Protein AF-A0A7M4DSP3-F1 (afdb_monomer_lite)

Sequence (176 aa):
MDSVDDPFAAWRALEAQREALPLETQAIFILICVESILSMRPTRDPAGQEYLRVIWDLFDGDRSRLPMVADTLEERVDIDDRDELAALFHAVRALRGSHEDAAWGAHRLLDDAYERIPRAVDQTSFPPLADETAHEVVQDELRWQRSVLESLSAADLAARIVYLRERARTRRGVGH

pLDDT: mean 91.18, std 10.54, range [37.91, 98.62]

Radius of gyration: 16.32 Å; chains: 1; bounding box: 36×34×54 Å

Structure (mmCIF, N/CA/C/O backbone):
data_AF-A0A7M4DSP3-F1
#
_entry.id   AF-A0A7M4DSP3-F1
#
loop_
_atom_site.group_PDB
_atom_site.id
_atom_site.type_symbol
_atom_site.label_atom_id
_atom_site.label_alt_id
_atom_site.label_comp_id
_atom_site.label_asym_id
_atom_site.label_entity_id
_atom_site.label_seq_id
_atom_site.pdbx_PDB_ins_code
_atom_site.Cartn_x
_atom_site.Cartn_y
_atom_site.Cartn_z
_atom_site.occupancy
_atom_site.B_iso_or_equiv
_atom_site.auth_seq_id
_atom_site.auth_comp_id
_atom_site.auth_asym_id
_atom_site.auth_atom_id
_atom_site.pdbx_PDB_model_num
ATOM 1 N N . MET A 1 1 ? -10.373 -11.825 -34.519 1.00 37.94 1 MET A N 1
ATOM 2 C CA . MET A 1 1 ? -9.548 -10.631 -34.258 1.00 37.94 1 MET A CA 1
ATOM 3 C C . MET A 1 1 ? -9.465 -10.582 -32.756 1.00 37.94 1 MET A C 1
ATOM 5 O O . MET A 1 1 ? -10.368 -10.058 -32.117 1.00 37.94 1 MET A O 1
ATOM 9 N N . ASP A 1 2 ? -8.525 -11.363 -32.235 1.00 37.91 2 ASP A N 1
ATOM 10 C CA . ASP A 1 2 ? -8.442 -11.660 -30.815 1.00 37.91 2 ASP A CA 1
ATOM 11 C C . ASP A 1 2 ? -8.161 -10.363 -30.069 1.00 37.91 2 ASP A C 1
ATOM 13 O O . ASP A 1 2 ? -7.344 -9.548 -30.502 1.00 37.91 2 ASP A O 1
ATOM 17 N N . SER A 1 3 ? -8.942 -10.143 -29.015 1.00 44.59 3 SER A N 1
ATOM 18 C CA . SER A 1 3 ? -8.717 -9.094 -28.034 1.00 44.59 3 SER A CA 1
ATOM 19 C C . SER A 1 3 ? -7.241 -9.119 -27.669 1.00 44.59 3 SER A C 1
ATOM 21 O O . SER A 1 3 ? -6.779 -10.104 -27.105 1.00 44.59 3 SER A O 1
ATOM 23 N N . VAL A 1 4 ? -6.516 -8.057 -28.013 1.00 54.62 4 VAL A N 1
ATOM 24 C CA . VAL A 1 4 ? -5.210 -7.770 -27.422 1.00 54.62 4 VAL A CA 1
ATOM 25 C C . VAL A 1 4 ? -5.380 -7.944 -25.913 1.00 54.62 4 VAL A C 1
ATOM 27 O O . VAL A 1 4 ? -6.300 -7.348 -25.346 1.00 54.62 4 VAL A O 1
ATOM 30 N N . ASP A 1 5 ? -4.596 -8.836 -25.306 1.00 72.69 5 ASP A N 1
ATOM 31 C CA . ASP A 1 5 ? -4.615 -9.076 -23.864 1.00 72.69 5 ASP A CA 1
ATOM 32 C C . ASP A 1 5 ? -4.485 -7.724 -23.161 1.00 72.69 5 ASP A C 1
ATOM 34 O O . ASP A 1 5 ? -3.484 -7.029 -23.325 1.00 72.69 5 ASP A O 1
ATOM 38 N N . ASP A 1 6 ? -5.536 -7.299 -22.459 1.00 84.69 6 ASP A N 1
ATOM 39 C CA . ASP A 1 6 ? -5.547 -6.013 -21.772 1.00 84.69 6 ASP A CA 1
ATOM 40 C C . ASP A 1 6 ? -4.488 -6.057 -20.658 1.00 84.69 6 ASP A C 1
ATOM 42 O O . ASP A 1 6 ? -4.683 -6.779 -19.670 1.00 84.69 6 ASP A O 1
ATOM 46 N N . PRO A 1 7 ? -3.376 -5.307 -20.781 1.00 85.19 7 PRO A N 1
ATOM 47 C CA . PRO A 1 7 ? -2.264 -5.400 -19.840 1.00 85.19 7 PRO A CA 1
ATOM 48 C C . PRO A 1 7 ? -2.674 -4.965 -18.425 1.00 85.19 7 PRO A C 1
ATOM 50 O O . PRO A 1 7 ? -2.082 -5.396 -17.439 1.00 85.19 7 PRO A O 1
ATOM 53 N N . PHE A 1 8 ? -3.754 -4.190 -18.287 1.00 88.62 8 PHE A N 1
ATOM 54 C CA . PHE A 1 8 ? -4.284 -3.763 -16.996 1.00 88.62 8 PHE A CA 1
ATOM 55 C C . PHE A 1 8 ? -5.324 -4.716 -16.402 1.00 88.62 8 PHE A C 1
ATOM 57 O O . PHE A 1 8 ? -5.824 -4.459 -15.306 1.00 88.62 8 PHE A O 1
ATOM 64 N N . ALA A 1 9 ? -5.674 -5.827 -17.060 1.00 93.12 9 ALA A N 1
ATOM 65 C CA . ALA A 1 9 ? -6.678 -6.758 -16.540 1.00 93.12 9 ALA A CA 1
ATOM 66 C C . ALA A 1 9 ? -6.338 -7.268 -15.129 1.00 93.12 9 ALA A C 1
ATOM 68 O O . ALA A 1 9 ? -7.211 -7.302 -14.260 1.00 93.12 9 ALA A O 1
ATOM 69 N N . ALA A 1 10 ? -5.069 -7.606 -14.876 1.00 92.44 10 ALA A N 1
ATOM 70 C CA . ALA A 1 10 ? -4.621 -8.069 -13.565 1.00 92.44 10 ALA A CA 1
ATOM 71 C C . ALA A 1 10 ? -4.691 -6.967 -12.493 1.00 92.44 10 ALA A C 1
ATOM 73 O O . ALA A 1 10 ? -5.116 -7.239 -11.370 1.00 92.44 10 ALA A O 1
ATOM 74 N N . TRP A 1 11 ? -4.326 -5.733 -12.849 1.00 94.62 11 TRP A N 1
ATOM 75 C CA . TRP A 1 11 ? -4.377 -4.579 -11.951 1.00 94.62 11 TRP A CA 1
ATOM 76 C C . TRP A 1 11 ? -5.813 -4.197 -11.584 1.00 94.62 11 TRP A C 1
ATOM 78 O O . TRP A 1 11 ? -6.125 -4.075 -10.404 1.00 94.62 11 TRP A O 1
ATOM 88 N N . ARG A 1 12 ? -6.723 -4.140 -12.563 1.00 95.69 12 ARG A N 1
ATOM 89 C CA . ARG A 1 12 ? -8.152 -3.885 -12.306 1.00 95.69 12 ARG A CA 1
ATOM 90 C C . ARG A 1 12 ? -8.801 -4.970 -11.451 1.00 95.69 12 ARG A C 1
ATOM 92 O O . ARG A 1 12 ? -9.688 -4.679 -10.656 1.00 95.69 12 ARG A O 1
ATOM 99 N N . ALA A 1 13 ? -8.367 -6.225 -11.585 1.00 96.12 13 ALA A N 1
ATOM 100 C CA . ALA A 1 13 ? -8.846 -7.299 -10.718 1.00 96.12 13 ALA A CA 1
ATOM 101 C C . ALA A 1 13 ? -8.402 -7.102 -9.255 1.00 96.12 13 ALA A C 1
ATOM 103 O O . ALA A 1 13 ? -9.204 -7.323 -8.348 1.00 96.12 13 ALA A O 1
ATOM 104 N N . LEU A 1 14 ? -7.159 -6.658 -9.019 1.00 96.44 14 LEU A N 1
ATOM 105 C CA . LEU A 1 14 ? -6.689 -6.295 -7.674 1.00 96.44 14 LEU A CA 1
ATOM 106 C C . LEU A 1 14 ? -7.439 -5.087 -7.119 1.00 96.44 14 LEU A C 1
ATOM 108 O O . LEU A 1 14 ? -7.823 -5.094 -5.953 1.00 96.44 14 LEU A O 1
ATOM 112 N N . GLU A 1 15 ? -7.672 -4.074 -7.951 1.00 97.19 15 GLU A N 1
ATOM 113 C CA . GLU A 1 15 ? -8.434 -2.890 -7.573 1.00 97.19 15 GLU A CA 1
ATOM 114 C C . GLU A 1 15 ? -9.850 -3.268 -7.133 1.00 97.19 15 GLU A C 1
ATOM 116 O O . GLU A 1 15 ? -10.238 -2.947 -6.013 1.00 97.19 15 GLU A O 1
ATOM 121 N N . ALA A 1 16 ? -10.572 -4.053 -7.935 1.00 97.44 16 ALA A N 1
ATOM 122 C CA . ALA A 1 16 ? -11.902 -4.538 -7.576 1.00 97.44 16 ALA A CA 1
ATOM 123 C C . ALA A 1 16 ? -11.893 -5.373 -6.279 1.00 97.44 16 ALA A C 1
ATOM 125 O O . ALA A 1 16 ? -12.798 -5.257 -5.450 1.00 97.44 16 ALA A O 1
ATOM 126 N N . GLN A 1 17 ? -10.862 -6.202 -6.069 1.00 97.56 17 GLN A N 1
ATOM 127 C CA . GLN A 1 17 ? -10.705 -6.972 -4.832 1.00 97.56 17 GLN A CA 1
ATOM 128 C C . GLN A 1 17 ? -10.466 -6.062 -3.618 1.00 97.56 17 GLN A C 1
ATOM 130 O O . GLN A 1 17 ? -11.050 -6.297 -2.561 1.00 97.56 17 GLN A O 1
ATOM 135 N N . ARG A 1 18 ? -9.635 -5.022 -3.760 1.00 97.88 18 ARG A N 1
ATOM 136 C CA . ARG A 1 18 ? -9.400 -4.003 -2.728 1.00 97.88 18 ARG A CA 1
ATOM 137 C C . ARG A 1 18 ? -10.687 -3.244 -2.419 1.00 97.88 18 ARG A C 1
ATOM 139 O O . ARG A 1 18 ? -11.042 -3.124 -1.253 1.00 97.88 18 ARG A O 1
ATOM 146 N N . GLU A 1 19 ? -11.397 -2.759 -3.432 1.00 97.62 19 GLU A N 1
ATOM 147 C CA . GLU A 1 19 ? -12.626 -1.972 -3.270 1.00 97.62 19 GLU A CA 1
ATOM 148 C C . GLU A 1 19 ? -13.742 -2.728 -2.544 1.00 97.62 19 GLU A C 1
ATOM 150 O O . GLU A 1 19 ? -14.544 -2.114 -1.841 1.00 97.62 19 GLU A O 1
ATOM 155 N N . ALA A 1 20 ? -13.766 -4.058 -2.659 1.00 97.19 20 ALA A N 1
ATOM 156 C CA . ALA A 1 20 ? -14.705 -4.909 -1.936 1.00 97.19 20 ALA A CA 1
ATOM 157 C C . ALA A 1 20 ? -14.427 -5.003 -0.419 1.00 97.19 20 ALA A C 1
ATOM 159 O O . ALA A 1 20 ? -15.284 -5.478 0.330 1.00 97.19 20 ALA A O 1
ATOM 160 N N . LEU A 1 21 ? -13.248 -4.579 0.054 1.00 96.81 21 LEU A N 1
ATOM 161 C CA . LEU A 1 21 ? -12.884 -4.589 1.473 1.00 96.81 21 LEU A CA 1
ATOM 162 C C . LEU A 1 21 ? -13.379 -3.324 2.197 1.00 96.81 21 LEU A C 1
ATOM 164 O O . LEU A 1 21 ? -13.524 -2.270 1.574 1.00 96.81 21 LEU A O 1
ATOM 168 N N . PRO A 1 22 ? -13.572 -3.369 3.530 1.00 97.31 22 PRO A N 1
ATOM 169 C CA . PRO A 1 22 ? -13.799 -2.163 4.323 1.00 97.31 22 PRO A CA 1
ATOM 170 C C . PRO A 1 22 ? -12.679 -1.139 4.119 1.00 97.31 22 PRO A C 1
ATOM 172 O O . PRO A 1 22 ? -11.510 -1.509 4.030 1.00 97.31 22 PRO A O 1
ATOM 175 N N . LEU A 1 23 ? -13.018 0.152 4.099 1.00 97.56 23 LEU A N 1
ATOM 176 C CA . LEU A 1 23 ? -12.063 1.224 3.795 1.00 97.56 23 LEU A CA 1
ATOM 177 C C . LEU A 1 23 ? -10.814 1.205 4.694 1.00 97.56 23 LEU A C 1
ATOM 179 O O . LEU A 1 23 ? -9.699 1.372 4.208 1.00 97.56 23 LEU A O 1
ATOM 183 N N . GLU A 1 24 ? -10.979 0.937 5.992 1.00 96.75 24 GLU A N 1
ATOM 184 C CA . GLU A 1 24 ? -9.847 0.787 6.915 1.00 96.75 24 GL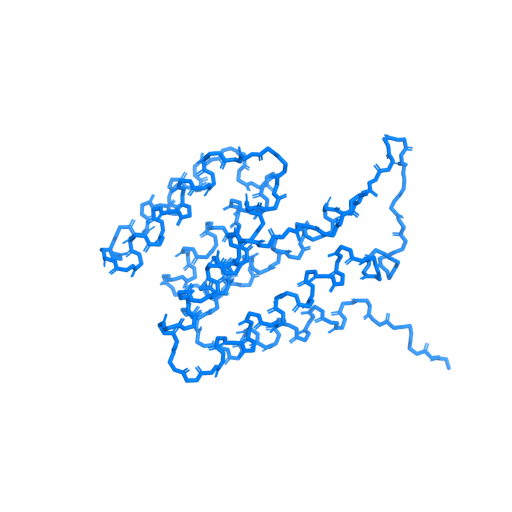U A CA 1
ATOM 185 C C . GLU A 1 24 ? -8.902 -0.342 6.467 1.00 96.75 24 GLU A C 1
ATOM 187 O O . GLU A 1 24 ? -7.685 -0.172 6.450 1.00 96.75 24 GLU A O 1
ATOM 192 N N . THR A 1 25 ? -9.455 -1.473 6.021 1.00 98.12 25 THR A N 1
ATOM 193 C CA . THR A 1 25 ? -8.690 -2.604 5.479 1.00 98.12 25 THR A CA 1
ATOM 194 C C . THR A 1 25 ? -7.987 -2.248 4.167 1.00 98.12 25 THR A C 1
ATOM 196 O O . THR A 1 25 ? -6.866 -2.701 3.944 1.00 98.12 25 THR A O 1
ATOM 199 N N . GLN A 1 26 ? -8.589 -1.405 3.322 1.00 98.50 26 GLN A N 1
ATOM 200 C CA . GLN A 1 26 ? -7.931 -0.890 2.115 1.00 98.50 26 GLN A CA 1
ATOM 201 C C . GLN A 1 26 ? -6.705 -0.039 2.467 1.00 98.50 26 GLN A C 1
ATOM 203 O O . GLN A 1 26 ? -5.648 -0.199 1.861 1.00 98.50 26 GLN A O 1
ATOM 208 N N . ALA A 1 27 ? -6.814 0.821 3.481 1.00 98.31 27 ALA A N 1
ATOM 209 C CA . ALA A 1 27 ? -5.689 1.625 3.948 1.00 98.31 27 ALA A CA 1
ATOM 210 C C . ALA A 1 27 ? -4.573 0.759 4.561 1.00 98.31 27 ALA A C 1
ATOM 212 O O . ALA A 1 27 ? -3.399 0.941 4.246 1.00 98.31 27 ALA A O 1
ATOM 213 N N . ILE A 1 28 ? -4.936 -0.238 5.374 1.00 98.25 28 ILE A N 1
ATOM 214 C CA . ILE A 1 28 ? -4.011 -1.242 5.925 1.00 98.25 28 ILE A CA 1
ATOM 215 C C . ILE A 1 28 ? -3.260 -1.983 4.812 1.00 98.25 28 ILE A C 1
ATOM 217 O O . ILE A 1 28 ? -2.050 -2.183 4.920 1.00 98.25 28 ILE A O 1
ATOM 221 N N . PHE A 1 29 ? -3.959 -2.384 3.746 1.00 98.62 29 PHE A N 1
ATOM 222 C CA . PHE A 1 29 ? -3.346 -3.009 2.573 1.00 98.62 29 PHE A CA 1
ATOM 223 C C . PHE A 1 29 ? -2.239 -2.122 1.988 1.00 98.62 29 PHE A C 1
ATOM 225 O O . PHE A 1 29 ? -1.130 -2.612 1.758 1.00 98.62 29 PHE A O 1
ATOM 232 N N . ILE A 1 30 ? -2.505 -0.822 1.823 1.00 98.56 30 ILE A N 1
ATOM 233 C CA . ILE A 1 30 ? -1.523 0.129 1.291 1.00 98.56 30 ILE A CA 1
ATOM 234 C C . ILE A 1 30 ? -0.309 0.225 2.221 1.00 98.56 30 ILE A C 1
ATOM 236 O O . ILE A 1 30 ? 0.822 0.087 1.759 1.00 98.56 30 ILE A O 1
ATOM 240 N N . LEU A 1 31 ? -0.523 0.365 3.534 1.00 98.38 31 LEU A N 1
ATOM 241 C CA . LEU A 1 31 ? 0.564 0.439 4.521 1.00 98.38 31 LEU A CA 1
ATOM 242 C C . LEU A 1 31 ? 1.460 -0.810 4.512 1.00 98.38 31 LEU A C 1
ATOM 244 O O . LEU A 1 31 ? 2.681 -0.691 4.588 1.00 98.38 31 LEU A O 1
ATOM 248 N N . ILE A 1 32 ? 0.876 -2.005 4.383 1.00 98.38 32 ILE A N 1
ATOM 249 C CA . ILE A 1 32 ? 1.628 -3.268 4.282 1.00 98.38 32 ILE A CA 1
ATOM 250 C C . ILE A 1 32 ? 2.463 -3.310 2.996 1.00 98.38 32 ILE A C 1
ATOM 252 O O . ILE A 1 32 ? 3.606 -3.774 3.010 1.00 98.38 32 ILE A O 1
ATOM 256 N N . CYS A 1 33 ? 1.918 -2.827 1.879 1.00 98.12 33 CYS A N 1
ATOM 257 C CA . CYS A 1 33 ? 2.652 -2.780 0.617 1.00 98.12 33 CYS A CA 1
ATOM 258 C C . CYS A 1 33 ? 3.795 -1.761 0.668 1.00 98.12 33 CYS A C 1
ATOM 260 O O . CYS A 1 33 ? 4.908 -2.088 0.261 1.00 98.12 33 CYS A O 1
ATOM 262 N N . VAL A 1 34 ? 3.585 -0.590 1.274 1.00 96.94 34 VAL A N 1
ATOM 263 C CA . VAL A 1 34 ? 4.669 0.371 1.517 1.00 96.94 34 VAL A CA 1
ATOM 264 C C . VAL A 1 34 ? 5.750 -0.218 2.431 1.00 96.94 34 VAL A C 1
ATOM 266 O O . VAL A 1 34 ? 6.938 -0.085 2.141 1.00 96.94 34 VAL A O 1
ATOM 269 N N . GLU A 1 35 ? 5.375 -0.929 3.499 1.00 96.25 35 GLU A N 1
ATOM 270 C CA . GLU A 1 35 ? 6.327 -1.624 4.380 1.00 96.25 35 GLU A CA 1
ATOM 271 C C . GLU A 1 35 ? 7.211 -2.607 3.611 1.00 96.25 35 GLU A C 1
ATOM 273 O O . GLU A 1 35 ? 8.415 -2.712 3.863 1.00 96.25 35 GLU A O 1
ATOM 278 N N . SER A 1 36 ? 6.631 -3.276 2.618 1.00 95.50 36 SER A N 1
ATOM 279 C CA . SER A 1 36 ? 7.354 -4.148 1.709 1.00 95.50 36 SER A CA 1
ATOM 280 C C . SER A 1 36 ? 8.297 -3.360 0.796 1.00 95.50 36 SER A C 1
ATOM 282 O O . SER A 1 36 ? 9.464 -3.732 0.679 1.00 95.50 36 SER A O 1
ATOM 284 N N . ILE A 1 37 ? 7.827 -2.285 0.157 1.00 93.75 37 ILE A N 1
ATOM 285 C CA . ILE A 1 37 ? 8.630 -1.450 -0.754 1.00 93.75 37 ILE A CA 1
ATOM 286 C C . ILE A 1 37 ? 9.854 -0.894 -0.020 1.00 93.75 37 ILE A C 1
ATOM 288 O O . ILE A 1 37 ? 10.993 -1.100 -0.446 1.00 93.75 37 ILE A O 1
ATOM 292 N N . LEU A 1 38 ? 9.639 -0.277 1.144 1.00 92.12 38 LEU A N 1
ATOM 293 C CA . LEU A 1 38 ? 10.699 0.315 1.958 1.00 92.12 38 LEU A CA 1
ATOM 294 C C . LEU A 1 38 ? 11.722 -0.719 2.459 1.00 92.12 38 LEU A C 1
ATOM 296 O O . LEU A 1 38 ? 12.869 -0.362 2.733 1.00 92.12 38 LEU A O 1
ATOM 300 N N . SER A 1 39 ? 11.325 -1.989 2.589 1.00 89.50 39 SER A N 1
ATOM 301 C CA . SER A 1 39 ? 12.204 -3.089 3.012 1.00 89.50 39 SER A CA 1
ATOM 302 C C . SER A 1 39 ? 13.030 -3.681 1.868 1.00 89.50 39 SER A C 1
ATOM 304 O O . SER A 1 39 ? 14.106 -4.234 2.109 1.00 89.50 39 SER A O 1
ATOM 306 N N . MET A 1 40 ? 12.554 -3.555 0.626 1.00 89.25 40 MET A N 1
ATOM 307 C CA . MET A 1 40 ? 13.246 -4.048 -0.567 1.00 89.25 40 MET A CA 1
ATOM 308 C C . MET A 1 40 ? 14.276 -3.061 -1.128 1.00 89.25 40 MET A C 1
ATOM 310 O O . MET A 1 40 ? 15.161 -3.488 -1.871 1.00 89.25 40 MET A O 1
ATOM 314 N N . ARG A 1 41 ? 14.194 -1.765 -0.795 1.00 82.62 41 ARG A N 1
ATOM 315 C CA . ARG A 1 41 ? 15.116 -0.762 -1.347 1.00 82.62 41 ARG A CA 1
ATOM 316 C C . ARG A 1 41 ? 16.569 -0.990 -0.894 1.00 82.62 41 ARG A C 1
ATOM 318 O O . ARG A 1 41 ? 16.813 -1.230 0.292 1.00 82.62 41 ARG A O 1
ATOM 325 N N . PRO A 1 42 ? 17.551 -0.872 -1.812 1.00 66.25 42 PRO A N 1
ATOM 326 C CA . PRO A 1 42 ? 18.967 -1.085 -1.503 1.00 66.25 42 PRO A CA 1
ATOM 327 C C . PRO A 1 42 ? 19.516 -0.022 -0.543 1.00 66.25 42 PRO A C 1
ATOM 329 O O . PRO A 1 42 ? 20.307 -0.337 0.347 1.00 66.25 42 PRO A O 1
ATOM 332 N N . THR A 1 43 ? 19.043 1.219 -0.674 1.00 72.31 43 THR A N 1
ATOM 333 C CA . THR A 1 43 ? 19.290 2.295 0.288 1.00 72.31 43 THR A CA 1
ATOM 334 C C . THR A 1 43 ? 18.044 2.460 1.141 1.00 72.31 43 THR A C 1
ATOM 336 O O . THR A 1 43 ? 16.970 2.764 0.624 1.00 72.31 43 THR A O 1
ATOM 339 N N . ARG A 1 44 ? 18.178 2.257 2.455 1.00 64.75 44 ARG A N 1
ATOM 340 C CA . ARG A 1 44 ? 17.076 2.503 3.389 1.00 64.75 44 ARG A CA 1
ATOM 341 C C . ARG A 1 44 ? 16.725 3.981 3.345 1.00 64.75 44 ARG A C 1
ATOM 343 O O . ARG A 1 44 ? 17.595 4.796 3.635 1.00 64.75 44 ARG A O 1
ATOM 350 N N . ASP A 1 45 ? 15.474 4.302 3.040 1.00 78.56 45 ASP A N 1
ATOM 351 C CA . ASP A 1 45 ? 14.934 5.631 3.300 1.00 78.56 45 ASP A CA 1
ATOM 352 C C . ASP A 1 45 ? 14.558 5.740 4.783 1.00 78.56 45 ASP A C 1
ATOM 354 O O . ASP A 1 45 ? 13.545 5.167 5.199 1.00 78.56 45 ASP A O 1
ATOM 358 N N . PRO A 1 46 ? 15.348 6.444 5.610 1.00 83.69 46 PRO A N 1
ATOM 359 C CA . PRO A 1 46 ? 15.081 6.520 7.037 1.00 83.69 46 PRO A CA 1
ATOM 360 C C . PRO A 1 46 ? 13.795 7.299 7.323 1.00 83.69 46 PRO A C 1
ATOM 362 O O . PRO A 1 46 ? 13.124 7.009 8.307 1.00 83.69 46 PRO A O 1
ATOM 365 N N . ALA A 1 47 ? 13.445 8.267 6.467 1.00 85.88 47 ALA A N 1
ATOM 366 C CA . ALA A 1 47 ? 12.281 9.115 6.673 1.00 85.88 47 ALA A CA 1
ATOM 367 C C . ALA A 1 47 ? 10.979 8.340 6.432 1.00 85.88 47 ALA A C 1
ATOM 369 O O . ALA A 1 47 ? 10.122 8.315 7.310 1.00 85.88 47 ALA A O 1
ATOM 370 N N . GLY A 1 48 ? 10.846 7.648 5.298 1.00 90.06 48 GLY A N 1
ATOM 371 C CA . GLY A 1 48 ? 9.690 6.798 5.005 1.00 90.06 48 GLY A CA 1
ATOM 372 C C . GLY A 1 48 ? 9.509 5.676 6.027 1.00 90.06 48 GLY A C 1
ATOM 373 O O . GLY A 1 48 ? 8.392 5.431 6.479 1.00 90.06 48 GLY A O 1
ATOM 374 N N . GLN A 1 49 ? 10.607 5.050 6.467 1.00 91.56 49 GLN A N 1
ATOM 375 C CA . GLN A 1 49 ? 10.580 4.045 7.539 1.00 91.56 49 GLN A CA 1
ATOM 376 C C . GLN A 1 49 ? 10.080 4.633 8.867 1.00 91.56 49 GLN A C 1
ATOM 378 O O . GLN A 1 49 ? 9.295 3.995 9.568 1.00 91.56 49 GLN A O 1
ATOM 383 N N . GLU A 1 50 ? 10.492 5.857 9.202 1.00 93.44 50 GLU A N 1
ATOM 384 C CA . GLU A 1 50 ? 10.037 6.545 10.409 1.00 93.44 50 GLU A CA 1
ATOM 385 C C . GLU A 1 50 ? 8.553 6.928 10.335 1.00 93.44 50 GLU A C 1
ATOM 387 O O . GLU A 1 50 ? 7.818 6.667 11.288 1.00 93.44 50 GLU A O 1
ATOM 392 N N . TYR A 1 51 ? 8.071 7.466 9.207 1.00 95.38 51 TYR A N 1
ATOM 393 C CA . TYR A 1 51 ? 6.640 7.745 9.035 1.00 95.38 51 TYR A CA 1
ATOM 394 C C . TYR A 1 51 ? 5.806 6.479 9.156 1.00 95.38 51 TYR A C 1
ATOM 396 O O . TYR A 1 51 ? 4.836 6.460 9.907 1.00 95.38 51 TYR A O 1
ATOM 404 N N . LEU A 1 52 ? 6.198 5.407 8.466 1.00 96.00 52 LEU A N 1
ATOM 405 C CA . LEU A 1 52 ? 5.498 4.131 8.536 1.00 96.00 52 LEU A CA 1
ATOM 406 C C . LEU A 1 52 ? 5.455 3.591 9.975 1.00 96.00 52 LEU A C 1
ATOM 408 O O . LEU A 1 52 ? 4.406 3.135 10.430 1.00 96.00 52 LEU A O 1
ATOM 412 N N . ARG A 1 53 ? 6.574 3.668 10.709 1.00 95.88 53 ARG A N 1
ATOM 413 C CA . ARG A 1 53 ? 6.639 3.276 12.123 1.00 95.88 53 ARG A CA 1
ATOM 414 C C . ARG A 1 53 ? 5.652 4.084 12.963 1.00 95.88 53 ARG A C 1
ATOM 416 O O . ARG A 1 53 ? 4.849 3.494 13.678 1.00 95.88 53 ARG A O 1
ATOM 423 N N . VAL A 1 54 ? 5.679 5.412 12.841 1.00 96.56 54 VAL A N 1
ATOM 424 C CA . VAL A 1 54 ? 4.768 6.311 13.565 1.00 96.56 54 VAL A CA 1
ATOM 425 C C . VAL A 1 54 ? 3.309 6.025 13.212 1.00 96.56 54 VAL A C 1
ATOM 427 O O . VAL A 1 54 ? 2.475 5.977 14.110 1.00 96.56 54 VAL A O 1
ATOM 430 N N . ILE A 1 55 ? 2.983 5.795 11.937 1.00 97.00 55 ILE A N 1
ATOM 431 C CA . ILE A 1 55 ? 1.616 5.473 11.504 1.00 97.00 55 ILE A CA 1
ATOM 432 C C . ILE A 1 55 ? 1.124 4.200 12.190 1.00 97.00 55 ILE A C 1
ATOM 434 O O . ILE A 1 55 ? 0.023 4.201 12.736 1.00 97.00 55 ILE A O 1
ATOM 438 N N . TRP A 1 56 ? 1.936 3.141 12.217 1.00 97.06 56 TRP A N 1
ATOM 439 C CA . TRP A 1 56 ? 1.571 1.905 12.907 1.00 97.06 56 TRP A CA 1
ATOM 440 C C . TRP A 1 56 ? 1.422 2.094 14.422 1.00 97.06 56 TRP A C 1
ATOM 442 O O . TRP A 1 56 ? 0.440 1.620 14.988 1.00 97.06 56 TRP A O 1
ATOM 452 N N . ASP A 1 57 ? 2.331 2.832 15.064 1.00 96.69 57 ASP A N 1
ATOM 453 C CA . ASP A 1 57 ? 2.247 3.120 16.503 1.00 96.69 57 ASP A CA 1
ATOM 454 C C . ASP A 1 57 ? 0.965 3.904 16.854 1.00 96.69 57 ASP A C 1
ATOM 456 O O . ASP A 1 57 ? 0.320 3.643 17.870 1.00 96.69 57 ASP A O 1
ATOM 460 N N . LEU A 1 58 ? 0.566 4.862 16.009 1.00 95.88 58 LEU A N 1
ATOM 461 C CA . LEU A 1 58 ? -0.679 5.619 16.178 1.00 95.88 58 LEU A CA 1
ATOM 462 C C . LEU A 1 58 ? -1.919 4.786 15.840 1.00 95.88 58 LEU A C 1
ATOM 464 O O . LEU A 1 58 ? -2.960 4.963 16.467 1.00 95.88 58 LEU A O 1
ATOM 468 N N . PHE A 1 59 ? -1.821 3.875 14.871 1.00 93.88 59 PHE A N 1
ATOM 469 C CA . PHE A 1 59 ? -2.905 2.967 14.504 1.00 93.88 59 PHE A CA 1
ATOM 470 C C . PHE A 1 59 ? -3.251 1.992 15.640 1.00 93.88 59 PHE A C 1
ATOM 472 O O . PHE A 1 59 ? -4.437 1.777 15.912 1.00 93.88 59 PHE A O 1
ATOM 479 N N . ASP A 1 60 ? -2.230 1.455 16.314 1.00 92.81 60 ASP A N 1
ATOM 480 C CA . ASP A 1 60 ? -2.370 0.554 17.467 1.00 92.81 60 ASP A CA 1
ATOM 481 C C . ASP A 1 60 ? -2.672 1.313 18.779 1.00 92.81 60 ASP A C 1
ATOM 483 O O . ASP A 1 60 ? -3.177 0.728 19.739 1.00 92.81 60 ASP A O 1
ATOM 487 N N . GLY A 1 61 ? -2.372 2.616 18.823 1.00 93.50 61 GLY A N 1
ATOM 488 C CA . GLY A 1 61 ? -2.540 3.485 19.986 1.00 93.50 61 GLY A CA 1
ATOM 489 C C . GLY A 1 61 ? -3.470 4.674 19.735 1.00 93.50 61 GLY A C 1
ATOM 490 O O . GLY A 1 61 ? -4.684 4.529 19.581 1.00 93.50 61 GLY A O 1
ATOM 491 N N . ASP A 1 62 ? -2.906 5.885 19.772 1.00 92.81 62 ASP A N 1
ATOM 492 C CA . ASP A 1 62 ? -3.667 7.136 19.685 1.00 92.81 62 ASP A CA 1
ATOM 493 C C . ASP A 1 62 ? -3.921 7.576 18.235 1.00 92.81 62 ASP A C 1
ATOM 495 O O . ASP A 1 62 ? -3.236 8.437 17.672 1.00 92.81 62 ASP A O 1
ATOM 499 N N . ARG A 1 63 ? -4.980 7.019 17.644 1.00 93.38 63 ARG A N 1
ATOM 500 C CA . ARG A 1 63 ? -5.408 7.322 16.269 1.00 93.38 63 ARG A CA 1
ATOM 501 C C . ARG A 1 63 ? -5.760 8.794 16.039 1.00 93.38 63 ARG A C 1
ATOM 503 O O . ARG A 1 63 ? -5.770 9.234 14.891 1.00 93.38 63 ARG A O 1
ATOM 510 N N . SER A 1 64 ? -6.022 9.574 17.095 1.00 92.56 64 SER A N 1
ATOM 511 C CA . SER A 1 64 ? -6.390 10.992 16.964 1.00 92.56 64 SER A CA 1
ATOM 512 C C . SER A 1 64 ? -5.266 11.854 16.379 1.00 92.56 64 SER A C 1
ATOM 514 O O . SER A 1 64 ? -5.532 12.935 15.857 1.00 92.56 64 SER A O 1
ATOM 516 N N . ARG A 1 65 ? -4.021 11.358 16.409 1.00 93.44 65 ARG A N 1
ATOM 517 C CA . ARG A 1 65 ? -2.831 12.053 15.897 1.00 93.44 65 ARG A CA 1
ATOM 518 C C . ARG A 1 65 ? -2.470 11.705 14.454 1.00 93.44 65 ARG A C 1
ATOM 520 O O . ARG A 1 65 ? -1.587 12.349 13.896 1.00 93.44 65 ARG A O 1
ATOM 527 N N . LEU A 1 66 ? -3.151 10.738 13.831 1.00 93.19 66 LEU A N 1
ATOM 528 C CA . LEU A 1 66 ? -2.953 10.402 12.415 1.00 93.19 66 LEU A CA 1
ATOM 529 C C . LEU A 1 66 ? -3.085 11.614 11.469 1.00 93.19 66 LEU A C 1
ATOM 531 O O . LEU A 1 66 ? -2.264 11.715 10.560 1.00 93.19 66 LEU A O 1
ATOM 535 N N . PRO A 1 67 ? -4.019 12.574 11.671 1.00 91.88 67 PRO A N 1
ATOM 536 C CA . PRO A 1 67 ? -4.097 13.770 10.832 1.00 91.88 67 PRO A CA 1
ATOM 537 C C . PRO A 1 67 ? -2.786 14.559 10.776 1.00 91.88 67 PRO A C 1
ATOM 539 O O . PRO A 1 67 ? -2.357 14.919 9.690 1.00 91.88 67 PRO A O 1
ATOM 542 N N . MET A 1 68 ? -2.092 14.715 11.908 1.00 93.69 68 MET A N 1
ATOM 543 C CA . MET A 1 68 ? -0.824 15.452 11.955 1.00 93.69 68 MET A CA 1
ATOM 544 C C . MET A 1 68 ? 0.261 14.800 11.090 1.00 93.69 68 MET A C 1
ATOM 546 O O . MET A 1 68 ? 1.129 15.489 10.559 1.00 93.69 68 MET A O 1
ATOM 550 N N . VAL A 1 69 ? 0.234 13.468 10.956 1.00 93.69 69 VAL A N 1
ATOM 551 C CA . VAL A 1 69 ? 1.173 12.743 10.091 1.00 93.69 69 VAL A CA 1
ATOM 552 C C . VAL A 1 69 ? 0.867 13.006 8.621 1.00 93.69 69 VAL A C 1
ATOM 554 O O . VAL A 1 69 ? 1.799 13.235 7.856 1.00 93.69 69 VAL A O 1
ATOM 557 N N . ALA A 1 70 ? -0.414 13.012 8.234 1.00 91.31 70 ALA A N 1
ATOM 558 C CA . ALA A 1 70 ? -0.814 13.372 6.875 1.00 91.31 70 ALA A CA 1
ATOM 559 C C . ALA A 1 70 ? -0.405 14.809 6.534 1.00 91.31 70 ALA A C 1
ATOM 561 O O . ALA A 1 70 ? 0.202 15.009 5.490 1.00 91.31 70 ALA A O 1
ATOM 562 N N . ASP A 1 71 ? -0.650 15.766 7.434 1.00 93.69 71 ASP A N 1
ATOM 563 C CA . ASP A 1 71 ? -0.275 17.171 7.233 1.00 93.69 71 ASP A CA 1
ATOM 564 C C . ASP A 1 71 ? 1.254 17.308 7.061 1.00 93.69 71 ASP A C 1
ATOM 566 O O . ASP A 1 71 ? 1.739 17.968 6.148 1.00 93.69 71 ASP A O 1
ATOM 570 N N . THR A 1 72 ? 2.036 16.592 7.880 1.00 94.06 72 THR A N 1
ATOM 571 C CA . THR A 1 72 ? 3.508 16.589 7.771 1.00 94.06 72 THR A CA 1
ATOM 572 C C . THR A 1 72 ? 3.995 15.964 6.458 1.00 94.06 72 THR A C 1
ATOM 574 O O . THR A 1 72 ? 5.020 16.380 5.923 1.00 94.06 72 THR A O 1
ATOM 577 N N . LEU A 1 73 ? 3.313 14.927 5.961 1.00 92.81 73 LEU A N 1
ATOM 578 C CA . LEU A 1 73 ? 3.633 14.310 4.673 1.00 92.81 73 LEU A CA 1
ATOM 579 C C . LEU A 1 73 ? 3.279 15.247 3.509 1.00 92.81 73 LEU A C 1
ATOM 581 O O . LEU A 1 73 ? 4.083 15.371 2.592 1.00 92.81 73 LEU A O 1
ATOM 585 N N . GLU A 1 74 ? 2.138 15.936 3.569 1.00 92.81 74 GLU A N 1
ATOM 586 C CA . GLU A 1 74 ? 1.668 16.884 2.544 1.00 92.81 74 GLU A CA 1
ATOM 587 C C . GLU A 1 74 ? 2.625 18.067 2.343 1.00 92.81 74 GLU A C 1
ATOM 589 O O . GLU A 1 74 ? 2.825 18.527 1.223 1.00 92.81 74 GLU A O 1
ATOM 594 N N . GLU A 1 75 ? 3.267 18.538 3.414 1.00 93.31 75 GLU A N 1
ATOM 595 C CA . GLU A 1 75 ? 4.235 19.642 3.361 1.00 93.31 75 GLU A CA 1
ATOM 596 C C . GLU A 1 75 ? 5.582 19.260 2.718 1.00 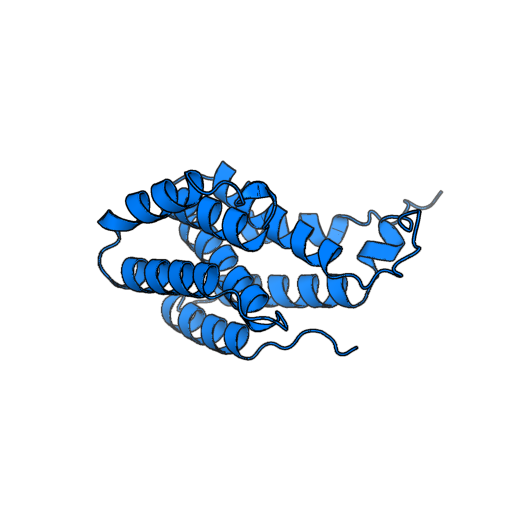93.31 75 GLU A C 1
ATOM 598 O O . GLU A 1 75 ? 6.446 20.121 2.506 1.00 93.31 75 GLU A O 1
ATOM 603 N N . ARG A 1 76 ? 5.806 17.977 2.409 1.00 91.69 76 ARG A N 1
ATOM 604 C CA . ARG A 1 76 ? 7.057 17.530 1.798 1.00 91.69 76 ARG A CA 1
ATOM 605 C C . ARG A 1 76 ? 7.118 17.902 0.324 1.00 91.69 76 ARG A C 1
ATOM 607 O O . ARG A 1 76 ? 6.279 17.507 -0.473 1.00 91.69 76 ARG A O 1
ATOM 614 N N . VAL A 1 77 ? 8.209 18.561 -0.056 1.00 89.00 77 VAL A N 1
ATOM 615 C CA . VAL A 1 77 ? 8.479 18.938 -1.453 1.00 89.00 77 VAL A CA 1
ATOM 616 C C . VAL A 1 77 ? 8.686 17.714 -2.355 1.00 89.00 77 VAL A C 1
ATOM 618 O O . VAL A 1 77 ? 8.414 17.793 -3.544 1.00 89.00 77 VAL A O 1
ATOM 621 N N . ASP A 1 78 ? 9.150 16.592 -1.798 1.00 88.06 78 ASP A N 1
ATOM 622 C CA . ASP A 1 78 ? 9.460 15.357 -2.527 1.00 88.06 78 ASP A CA 1
ATOM 623 C C . ASP A 1 78 ? 8.339 14.305 -2.468 1.00 88.06 78 ASP A C 1
ATOM 625 O O . ASP A 1 78 ? 8.591 13.151 -2.798 1.00 88.06 78 ASP A O 1
ATOM 629 N N . ILE A 1 79 ? 7.127 14.648 -2.009 1.00 87.31 79 ILE A N 1
ATOM 630 C CA . ILE A 1 79 ? 6.050 13.655 -1.851 1.00 87.31 79 ILE A CA 1
ATOM 631 C C . ILE A 1 79 ? 5.628 13.030 -3.185 1.00 87.31 79 ILE A C 1
ATOM 633 O O . ILE A 1 79 ? 5.445 11.818 -3.253 1.00 87.31 79 ILE A O 1
ATOM 637 N N . ASP A 1 80 ? 5.515 13.837 -4.242 1.00 84.44 80 ASP A N 1
ATOM 638 C CA . ASP A 1 80 ? 5.051 13.377 -5.556 1.00 84.44 80 ASP A CA 1
ATO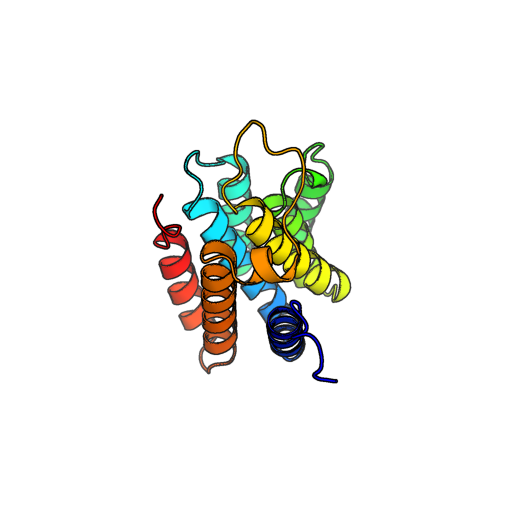M 639 C C . ASP A 1 80 ? 6.122 12.621 -6.346 1.00 84.44 80 ASP A C 1
ATOM 641 O O . ASP A 1 80 ? 5.773 11.785 -7.180 1.00 84.44 80 ASP A O 1
ATOM 645 N N . ASP A 1 81 ? 7.399 12.877 -6.044 1.00 86.00 81 ASP A N 1
ATOM 646 C CA . ASP A 1 81 ? 8.562 12.206 -6.641 1.00 86.00 81 ASP A CA 1
ATOM 647 C C . ASP A 1 81 ? 8.834 10.833 -6.000 1.00 86.00 81 ASP A C 1
ATOM 649 O O . ASP A 1 81 ? 9.796 10.147 -6.351 1.00 86.00 81 ASP A O 1
ATOM 653 N N . ARG A 1 82 ? 8.056 10.468 -4.974 1.00 88.12 82 ARG A N 1
ATOM 654 C CA . ARG A 1 82 ? 8.313 9.313 -4.116 1.00 88.12 82 ARG A CA 1
ATOM 655 C C . ARG A 1 82 ? 7.024 8.561 -3.842 1.00 88.12 82 ARG A C 1
ATOM 657 O O . ARG A 1 82 ? 6.352 8.799 -2.835 1.00 88.12 82 ARG A O 1
ATOM 664 N N . ASP A 1 83 ? 6.720 7.610 -4.717 1.00 91.50 83 ASP A N 1
ATOM 665 C CA . ASP A 1 83 ? 5.481 6.831 -4.687 1.00 91.50 83 ASP A CA 1
ATOM 666 C C . ASP A 1 83 ? 5.175 6.204 -3.323 1.00 91.50 83 ASP A C 1
ATOM 668 O O . ASP A 1 83 ? 4.028 6.200 -2.880 1.00 91.50 83 ASP A O 1
ATOM 672 N N . GLU A 1 84 ? 6.186 5.743 -2.589 1.00 92.19 84 GLU A N 1
ATOM 673 C CA . GLU A 1 84 ? 6.009 5.193 -1.250 1.00 92.19 84 GLU A CA 1
ATOM 674 C C . GLU A 1 84 ? 5.549 6.240 -0.223 1.00 92.19 84 GLU A C 1
ATOM 676 O O . GLU A 1 84 ? 4.755 5.915 0.658 1.00 92.19 84 GLU A O 1
ATOM 681 N N . LEU A 1 85 ? 6.010 7.493 -0.324 1.00 93.25 85 LEU A N 1
ATOM 682 C CA . LEU A 1 85 ? 5.593 8.576 0.572 1.00 93.25 85 LEU A CA 1
ATOM 683 C C . LEU A 1 85 ? 4.198 9.082 0.204 1.00 93.25 85 LEU A C 1
ATOM 685 O O . LEU A 1 85 ? 3.370 9.269 1.099 1.00 93.25 85 LEU A O 1
ATOM 689 N N . ALA A 1 86 ? 3.917 9.233 -1.092 1.00 94.94 86 ALA A N 1
ATOM 690 C CA . ALA A 1 86 ? 2.576 9.532 -1.582 1.00 94.94 86 ALA A CA 1
ATOM 691 C C . ALA A 1 86 ? 1.574 8.449 -1.142 1.00 94.94 86 ALA A C 1
ATOM 693 O O . ALA A 1 86 ? 0.496 8.760 -0.631 1.00 94.94 86 ALA A O 1
ATOM 694 N N . ALA A 1 87 ? 1.947 7.170 -1.240 1.00 96.50 87 ALA A N 1
ATOM 695 C CA . ALA A 1 87 ? 1.127 6.058 -0.770 1.00 96.50 87 ALA A CA 1
ATOM 696 C C . ALA A 1 87 ? 0.872 6.117 0.747 1.00 96.50 87 ALA A C 1
ATOM 698 O O . ALA A 1 87 ? -0.260 5.879 1.171 1.00 96.50 87 ALA A O 1
ATOM 699 N N . LEU A 1 88 ? 1.867 6.477 1.575 1.00 96.38 88 LEU A N 1
ATOM 700 C CA . LEU A 1 88 ? 1.653 6.693 3.017 1.00 96.38 88 LEU A CA 1
ATOM 701 C C . LEU A 1 88 ? 0.664 7.827 3.283 1.00 96.38 88 LEU A C 1
ATOM 703 O O . LEU A 1 88 ? -0.255 7.659 4.084 1.00 96.38 88 LEU A O 1
ATOM 707 N N . PHE A 1 89 ? 0.838 8.967 2.616 1.00 96.62 89 PHE A N 1
ATOM 708 C CA . PHE A 1 89 ? -0.043 10.124 2.762 1.00 96.62 89 PHE A CA 1
ATOM 709 C C . PHE A 1 89 ? -1.498 9.755 2.463 1.00 96.62 89 PHE A C 1
ATOM 711 O O . PHE A 1 89 ? -2.389 9.950 3.298 1.00 96.62 89 PHE A O 1
ATOM 718 N N . HIS A 1 90 ? -1.723 9.132 1.310 1.00 97.50 90 HIS A N 1
ATOM 719 C CA . HIS A 1 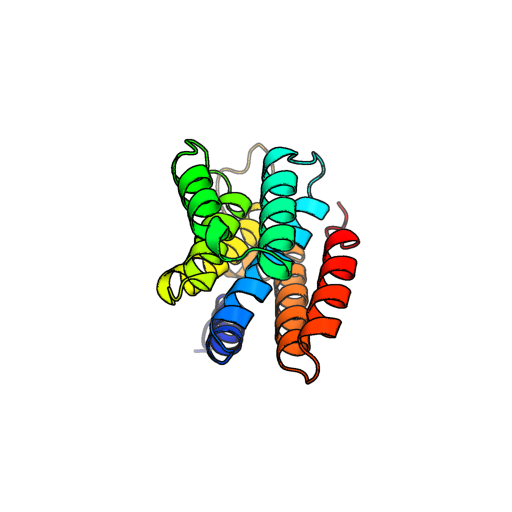90 ? -3.038 8.682 0.888 1.00 97.50 90 HIS A CA 1
ATOM 720 C C . HIS A 1 90 ? -3.603 7.585 1.806 1.00 97.50 90 HIS A C 1
ATOM 722 O O . HIS A 1 90 ? -4.775 7.636 2.177 1.00 97.50 90 HIS A O 1
ATOM 728 N N . ALA A 1 91 ? -2.786 6.643 2.289 1.00 97.69 91 ALA A N 1
ATOM 729 C CA . ALA A 1 91 ? -3.236 5.639 3.256 1.00 97.69 91 ALA A CA 1
ATOM 730 C C . ALA A 1 91 ? -3.726 6.273 4.570 1.00 97.69 91 ALA A C 1
ATOM 732 O O . ALA A 1 91 ? -4.772 5.888 5.096 1.00 97.69 91 ALA A O 1
ATOM 733 N N . VAL A 1 92 ? -3.023 7.283 5.092 1.00 97.00 92 VAL A N 1
ATOM 734 C CA . VAL A 1 92 ? -3.447 7.993 6.311 1.00 97.00 92 VAL A CA 1
ATOM 735 C C . VAL A 1 92 ? -4.753 8.759 6.082 1.00 97.00 92 VAL A C 1
ATOM 737 O O . VAL A 1 92 ? -5.620 8.781 6.958 1.00 97.00 92 VAL A O 1
ATOM 740 N N . ARG A 1 93 ? -4.950 9.353 4.902 1.00 96.88 93 ARG A N 1
ATOM 741 C CA . ARG A 1 93 ? -6.224 9.998 4.543 1.00 96.88 93 ARG A CA 1
ATOM 742 C C . ARG A 1 93 ? -7.359 8.990 4.348 1.00 96.88 93 ARG A C 1
ATOM 744 O O . ARG A 1 93 ? -8.488 9.253 4.767 1.00 96.88 93 ARG A O 1
ATOM 751 N N . ALA A 1 94 ? -7.066 7.806 3.820 1.00 97.12 94 ALA A N 1
ATOM 752 C CA . ALA A 1 94 ? -8.022 6.709 3.723 1.00 97.12 94 ALA A CA 1
ATOM 753 C C . ALA A 1 94 ? -8.472 6.207 5.106 1.00 97.12 94 ALA A C 1
ATOM 755 O O . ALA A 1 94 ? -9.671 6.037 5.329 1.00 97.12 94 ALA A O 1
ATOM 756 N N . LEU A 1 95 ? -7.555 6.092 6.080 1.00 95.88 95 LEU A N 1
ATOM 757 C CA . LEU A 1 95 ? -7.895 5.796 7.486 1.00 95.88 95 LEU A CA 1
ATOM 758 C C . LEU A 1 95 ? -8.855 6.828 8.107 1.00 95.88 95 LEU A C 1
ATOM 760 O O . LEU A 1 95 ?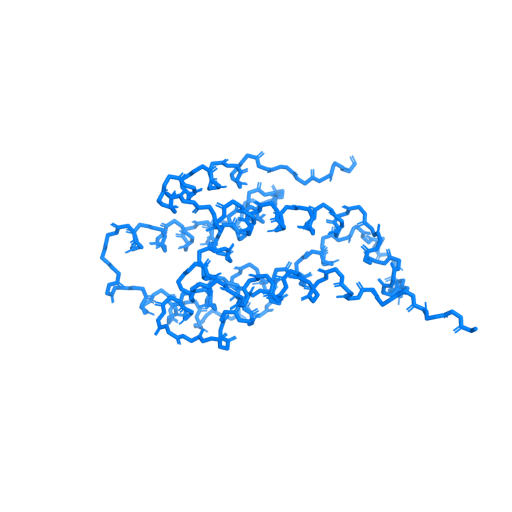 -9.524 6.532 9.095 1.00 95.88 95 LEU A O 1
ATOM 764 N N . ARG A 1 96 ? -8.947 8.032 7.528 1.00 91.62 96 ARG A N 1
ATOM 765 C CA . ARG A 1 96 ? -9.857 9.109 7.948 1.00 91.62 96 ARG A CA 1
ATOM 766 C C . ARG A 1 96 ? -11.186 9.127 7.183 1.00 91.62 96 ARG A C 1
ATOM 768 O O . ARG A 1 96 ? -11.985 10.032 7.410 1.00 91.62 96 ARG A O 1
ATOM 775 N N . GLY A 1 97 ? -11.439 8.155 6.306 1.00 93.94 97 GLY A N 1
ATOM 776 C CA . GLY A 1 97 ? -12.714 8.019 5.598 1.00 93.94 97 GLY A CA 1
ATOM 777 C C . GLY A 1 97 ? -12.693 8.387 4.112 1.00 93.94 97 GLY A C 1
ATOM 778 O O . GLY A 1 97 ? -13.753 8.404 3.490 1.00 93.94 97 GLY A O 1
ATOM 779 N N . SER A 1 98 ? -11.527 8.673 3.522 1.00 96.69 98 SER A N 1
ATOM 780 C CA . SER A 1 98 ? -11.435 9.034 2.101 1.00 96.69 98 SER A CA 1
ATOM 781 C C . SER A 1 98 ? -11.255 7.812 1.190 1.00 96.69 98 SER A C 1
ATOM 783 O O . SER A 1 98 ? -10.188 7.202 1.140 1.00 96.69 98 SER A O 1
ATOM 785 N N . HIS A 1 99 ? -12.302 7.468 0.434 1.00 96.31 99 HIS A N 1
ATOM 786 C CA . HIS A 1 99 ? -12.245 6.415 -0.590 1.00 96.31 99 HIS A CA 1
ATOM 787 C C . HIS A 1 99 ? -11.350 6.791 -1.776 1.00 96.31 99 HIS A C 1
ATOM 789 O O . HIS A 1 99 ? -10.653 5.932 -2.312 1.00 96.31 99 HIS A O 1
ATOM 795 N N . GLU A 1 100 ? -11.354 8.067 -2.164 1.00 97.62 100 GLU A N 1
ATOM 796 C CA . GLU A 1 100 ? -10.500 8.583 -3.235 1.00 97.62 100 GLU A CA 1
ATOM 797 C C . GLU A 1 100 ? -9.021 8.413 -2.876 1.00 97.62 100 GLU A C 1
ATOM 799 O O . GLU A 1 100 ? -8.243 7.909 -3.682 1.00 97.62 100 GLU A O 1
ATOM 804 N N . ASP A 1 101 ? -8.642 8.731 -1.637 1.00 97.94 101 ASP A N 1
ATOM 805 C CA . ASP A 1 101 ? -7.270 8.523 -1.179 1.00 97.94 101 ASP A CA 1
ATOM 806 C C . ASP A 1 101 ? -6.904 7.029 -1.125 1.00 97.94 101 ASP A C 1
ATOM 808 O O . ASP A 1 101 ? -5.784 6.658 -1.454 1.00 97.94 101 ASP A O 1
ATOM 812 N N . ALA A 1 102 ? -7.839 6.130 -0.802 1.00 97.94 102 ALA A N 1
ATOM 813 C CA . ALA A 1 102 ? -7.560 4.694 -0.887 1.00 97.94 102 ALA A CA 1
ATOM 814 C C . ALA A 1 102 ? -7.259 4.237 -2.329 1.00 97.94 102 ALA A C 1
ATOM 816 O O . ALA A 1 102 ? -6.425 3.353 -2.526 1.00 97.94 102 ALA A O 1
ATOM 817 N N . ALA A 1 103 ? -7.913 4.831 -3.333 1.00 97.69 103 ALA A N 1
ATOM 818 C CA . ALA A 1 103 ? -7.626 4.557 -4.740 1.00 97.69 103 ALA A CA 1
ATOM 819 C C . ALA A 1 103 ? -6.266 5.137 -5.158 1.00 97.69 103 ALA A C 1
ATOM 821 O O . ALA A 1 103 ? -5.425 4.405 -5.676 1.00 97.69 103 ALA A O 1
ATOM 822 N N . TRP A 1 104 ? -6.000 6.409 -4.846 1.00 97.50 104 TRP A N 1
ATOM 823 C CA . TRP A 1 104 ? -4.717 7.048 -5.157 1.00 97.50 104 TRP A CA 1
ATOM 824 C C . TRP A 1 104 ? -3.527 6.352 -4.503 1.00 97.50 104 TRP A C 1
ATOM 826 O O . TRP A 1 104 ? -2.520 6.106 -5.163 1.00 97.50 104 TRP A O 1
ATOM 836 N N . GLY A 1 105 ? -3.649 5.962 -3.233 1.00 97.38 105 GLY A N 1
ATOM 837 C CA . GLY A 1 105 ? -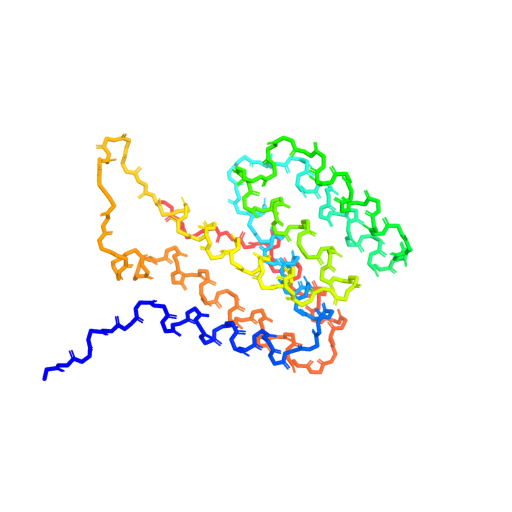2.595 5.219 -2.552 1.00 97.38 105 GLY A CA 1
ATOM 838 C C . GLY A 1 105 ? -2.319 3.862 -3.202 1.00 97.38 105 GLY A C 1
ATOM 839 O O . GLY A 1 105 ? -1.165 3.457 -3.270 1.00 97.38 105 GLY A O 1
ATOM 840 N N . ALA A 1 106 ? -3.340 3.182 -3.735 1.00 97.56 106 ALA A N 1
ATOM 841 C CA . ALA A 1 106 ? -3.157 1.938 -4.484 1.00 97.56 106 ALA A CA 1
ATOM 842 C C . ALA A 1 106 ? -2.516 2.164 -5.865 1.00 97.56 106 ALA A C 1
ATOM 844 O O . ALA A 1 106 ? -1.679 1.361 -6.273 1.00 97.56 106 ALA A O 1
ATOM 845 N N . HIS A 1 107 ? -2.849 3.257 -6.559 1.00 96.81 107 HIS A N 1
ATOM 846 C CA . HIS A 1 107 ? -2.203 3.621 -7.826 1.00 96.81 107 HIS A CA 1
ATOM 847 C C . HIS A 1 107 ? -0.706 3.877 -7.656 1.00 96.81 107 HIS A C 1
ATOM 849 O O . HIS A 1 107 ? 0.084 3.347 -8.426 1.00 96.81 107 HIS A O 1
ATOM 855 N N . ARG A 1 108 ? -0.297 4.553 -6.578 1.00 96.69 108 ARG A N 1
ATOM 856 C CA . ARG A 1 108 ? 1.129 4.761 -6.280 1.00 96.69 108 ARG A CA 1
ATOM 857 C C . ARG A 1 108 ? 1.907 3.453 -6.092 1.00 96.69 108 ARG A C 1
ATOM 859 O O . ARG A 1 108 ? 3.075 3.372 -6.445 1.00 96.69 108 ARG A O 1
ATOM 866 N N . LEU A 1 109 ? 1.269 2.391 -5.589 1.00 96.44 109 LEU A N 1
ATOM 867 C CA . LEU A 1 109 ? 1.906 1.068 -5.497 1.00 96.44 109 LEU A CA 1
ATOM 868 C C . LEU A 1 109 ? 2.080 0.394 -6.865 1.00 96.44 109 LEU A C 1
ATOM 870 O O . LEU A 1 109 ? 3.010 -0.392 -7.046 1.00 96.44 109 LEU A O 1
ATOM 874 N N . LEU A 1 110 ? 1.151 0.643 -7.793 1.00 95.75 110 LEU A N 1
ATOM 875 C CA . LEU A 1 110 ? 1.261 0.194 -9.178 1.00 95.75 110 LEU A CA 1
ATOM 876 C C . LEU A 1 110 ? 2.415 0.929 -9.859 1.00 95.75 110 LEU A C 1
ATOM 878 O O . LEU A 1 110 ? 3.254 0.269 -10.468 1.00 95.75 110 LEU A O 1
ATOM 882 N N . ASP A 1 111 ? 2.479 2.253 -9.715 1.00 94.81 111 ASP A N 1
ATOM 883 C CA . ASP A 1 111 ? 3.523 3.087 -10.316 1.00 94.81 111 ASP A CA 1
ATOM 884 C C . ASP A 1 111 ? 4.922 2.651 -9.833 1.00 94.81 111 ASP A C 1
ATOM 886 O O . ASP A 1 111 ? 5.753 2.279 -10.669 1.00 94.81 111 ASP A O 1
ATOM 890 N N . ASP A 1 112 ? 5.130 2.480 -8.515 1.00 94.44 112 ASP A N 1
ATOM 891 C CA . ASP A 1 112 ? 6.397 1.966 -7.950 1.00 94.44 112 ASP A CA 1
ATOM 892 C C . ASP A 1 112 ? 6.796 0.604 -8.556 1.00 94.44 112 ASP A C 1
ATOM 894 O O . ASP A 1 112 ? 7.978 0.321 -8.770 1.00 94.44 112 ASP A O 1
ATOM 898 N N . ALA A 1 113 ? 5.829 -0.263 -8.879 1.00 94.62 113 ALA A N 1
ATOM 899 C CA . ALA A 1 113 ? 6.112 -1.561 -9.491 1.00 94.62 113 ALA A CA 1
ATOM 900 C C . ALA A 1 113 ? 6.748 -1.429 -10.883 1.00 94.62 113 ALA A C 1
ATOM 902 O O . ALA A 1 113 ? 7.679 -2.175 -11.202 1.00 94.62 113 ALA A O 1
ATOM 903 N N . TYR A 1 114 ? 6.259 -0.490 -11.698 1.00 93.62 114 TYR A N 1
ATOM 904 C CA . TYR A 1 114 ? 6.815 -0.207 -13.022 1.00 93.62 114 TYR A CA 1
ATOM 905 C C . TYR A 1 114 ? 8.128 0.571 -12.934 1.00 93.62 114 TYR A C 1
ATOM 907 O O . TYR A 1 114 ? 9.043 0.313 -13.717 1.00 93.62 114 TYR A O 1
ATOM 915 N N . GLU A 1 115 ? 8.270 1.479 -11.967 1.00 91.50 115 GLU A N 1
ATOM 916 C CA . GLU A 1 115 ? 9.524 2.207 -11.744 1.00 91.50 115 GLU A CA 1
ATOM 917 C C . GLU A 1 115 ? 10.687 1.283 -11.365 1.00 91.50 115 GLU A C 1
ATOM 919 O O . GLU A 1 115 ? 11.837 1.544 -11.725 1.00 91.50 115 GLU A O 1
ATOM 924 N N . ARG A 1 116 ? 10.397 0.163 -10.693 1.00 90.94 116 ARG A N 1
ATOM 925 C CA . ARG A 1 116 ? 11.397 -0.846 -10.313 1.00 90.94 116 ARG A CA 1
ATOM 926 C C . ARG A 1 116 ? 11.876 -1.737 -11.460 1.00 90.94 116 ARG A C 1
ATOM 928 O O . ARG A 1 116 ? 12.790 -2.535 -11.238 1.00 90.94 116 ARG A O 1
ATOM 935 N N . ILE A 1 117 ? 11.292 -1.651 -12.656 1.00 92.56 117 ILE A N 1
ATOM 936 C CA . ILE A 1 117 ? 11.796 -2.392 -13.819 1.00 92.56 117 ILE A CA 1
ATOM 937 C C . ILE A 1 117 ? 13.215 -1.885 -14.134 1.00 92.56 117 ILE A C 1
ATOM 939 O O . ILE A 1 117 ? 13.391 -0.685 -14.346 1.00 92.56 117 ILE A O 1
ATOM 943 N N . PRO A 1 118 ? 14.245 -2.753 -14.174 1.00 89.06 118 PRO A N 1
ATOM 944 C CA . PRO A 1 118 ? 15.597 -2.330 -14.513 1.00 89.06 118 PRO A CA 1
ATOM 945 C C . PRO A 1 118 ? 15.650 -1.731 -15.920 1.00 89.06 118 PRO A C 1
ATOM 947 O O . PRO A 1 118 ? 15.222 -2.356 -16.890 1.00 89.06 118 PRO A O 1
ATOM 950 N N . ARG A 1 119 ? 16.213 -0.528 -16.035 1.00 86.50 119 ARG A N 1
ATOM 951 C CA . ARG A 1 119 ? 16.377 0.182 -17.309 1.00 86.50 119 ARG A CA 1
ATOM 952 C C . ARG A 1 119 ? 17.851 0.411 -17.597 1.00 86.50 119 ARG A C 1
ATOM 954 O O . ARG A 1 119 ? 18.638 0.688 -16.689 1.00 86.50 119 ARG A O 1
ATOM 961 N N . ALA A 1 120 ? 18.230 0.290 -18.865 1.00 84.94 120 ALA A N 1
ATOM 962 C CA . ALA A 1 120 ? 19.571 0.668 -19.292 1.00 84.94 120 ALA A CA 1
ATOM 963 C C . ALA A 1 120 ? 19.726 2.195 -19.201 1.00 84.94 120 ALA A C 1
ATOM 965 O O . ALA A 1 120 ? 18.783 2.938 -19.468 1.00 84.94 120 ALA A O 1
ATOM 966 N N . VAL A 1 121 ? 20.919 2.671 -18.834 1.00 80.94 121 VAL A N 1
ATOM 967 C CA . VAL A 1 121 ? 21.199 4.111 -18.637 1.00 80.94 121 VAL A CA 1
ATOM 968 C C . VAL A 1 121 ? 20.974 4.926 -19.920 1.00 80.94 121 VAL A C 1
ATOM 970 O O . VAL A 1 121 ? 20.680 6.115 -19.859 1.00 80.94 121 VAL A O 1
ATOM 973 N N . ASP A 1 122 ? 21.092 4.289 -21.083 1.00 85.31 122 ASP A N 1
ATOM 974 C CA . ASP A 1 122 ? 20.916 4.866 -22.415 1.00 85.31 122 ASP A CA 1
ATOM 975 C C . ASP A 1 122 ? 19.554 4.540 -23.054 1.00 85.31 122 ASP A C 1
ATOM 977 O O . ASP A 1 122 ? 19.335 4.825 -24.235 1.00 85.31 122 ASP A O 1
ATOM 981 N N . GLN A 1 123 ? 18.616 3.962 -22.296 1.00 84.31 123 GLN A N 1
ATOM 982 C CA . GLN A 1 123 ? 17.291 3.637 -22.807 1.00 84.31 123 GLN A CA 1
ATOM 983 C C . GLN A 1 123 ? 16.496 4.916 -23.103 1.00 84.31 123 GLN A C 1
ATOM 985 O O . GLN A 1 123 ? 16.092 5.653 -22.210 1.00 84.31 123 GLN A O 1
ATOM 990 N N . THR A 1 124 ? 16.243 5.165 -24.389 1.00 82.94 124 THR A N 1
ATOM 991 C CA . THR A 1 124 ? 15.531 6.362 -24.877 1.00 82.94 124 THR A CA 1
ATOM 992 C C . THR A 1 124 ? 14.043 6.132 -25.141 1.00 82.94 124 THR A C 1
ATOM 994 O O . THR A 1 124 ? 13.327 7.070 -25.486 1.00 82.94 124 THR A O 1
ATOM 997 N N . SER A 1 125 ? 13.564 4.893 -25.001 1.00 84.81 125 SER A N 1
ATOM 998 C CA . SER A 1 125 ? 12.158 4.537 -25.202 1.00 84.81 125 SER A CA 1
ATOM 999 C C . SER A 1 125 ? 11.712 3.447 -24.235 1.00 84.81 125 SER A C 1
ATOM 1001 O O . SER A 1 125 ? 12.477 2.534 -23.909 1.00 84.81 125 SER A O 1
ATOM 1003 N N . PHE A 1 126 ? 10.462 3.550 -23.791 1.00 85.12 126 PHE A N 1
ATOM 1004 C CA . PHE A 1 126 ? 9.816 2.510 -23.002 1.00 85.12 126 PHE A CA 1
ATOM 1005 C C . PHE A 1 126 ? 9.314 1.391 -23.924 1.00 85.12 126 PHE A C 1
ATOM 1007 O O . PHE A 1 126 ? 8.834 1.689 -25.027 1.00 85.12 126 PHE A O 1
ATOM 1014 N N . PRO A 1 127 ? 9.424 0.117 -23.509 1.00 87.25 127 PRO A N 1
ATOM 1015 C CA . PRO A 1 127 ? 8.773 -0.981 -24.207 1.00 87.25 127 PRO A CA 1
ATOM 1016 C C . PRO A 1 127 ? 7.248 -0.788 -24.241 1.00 87.25 127 PRO A C 1
ATOM 1018 O O . PRO A 1 127 ? 6.698 0.011 -23.480 1.00 87.25 127 PRO A O 1
ATOM 1021 N N . PRO A 1 128 ? 6.533 -1.530 -25.100 1.00 91.50 128 PRO A N 1
ATOM 1022 C CA . PRO A 1 128 ? 5.089 -1.656 -24.992 1.00 91.50 128 PRO A CA 1
ATOM 1023 C C . PRO A 1 128 ? 4.669 -2.005 -23.563 1.00 91.50 128 PRO A C 1
ATOM 1025 O O . PRO A 1 128 ? 5.270 -2.866 -22.923 1.00 91.50 128 PRO A O 1
ATOM 1028 N N . LEU A 1 129 ? 3.583 -1.394 -23.091 1.00 90.38 129 LEU A N 1
ATOM 1029 C CA . LEU A 1 129 ? 3.091 -1.619 -21.734 1.00 90.38 129 LEU A CA 1
ATOM 1030 C C . LEU A 1 129 ? 2.846 -3.106 -21.434 1.00 90.38 129 LEU A C 1
ATOM 1032 O O . LEU A 1 129 ? 3.136 -3.555 -20.337 1.00 90.38 129 LEU A O 1
ATOM 1036 N N . ALA A 1 130 ? 2.357 -3.881 -22.406 1.00 91.44 130 ALA A N 1
ATOM 1037 C CA . ALA A 1 130 ? 2.159 -5.320 -22.233 1.00 91.44 130 ALA A CA 1
ATOM 1038 C C . ALA A 1 130 ? 3.458 -6.065 -21.881 1.00 91.44 130 ALA A C 1
ATOM 1040 O O . ALA A 1 130 ? 3.428 -6.980 -21.057 1.00 91.44 130 ALA A O 1
ATOM 1041 N N . ASP A 1 131 ? 4.592 -5.635 -22.439 1.00 92.00 131 ASP A N 1
ATOM 1042 C CA . ASP A 1 131 ? 5.901 -6.210 -22.137 1.00 92.00 131 ASP A CA 1
ATOM 1043 C C . ASP A 1 131 ? 6.366 -5.792 -20.734 1.00 92.00 131 ASP A C 1
ATOM 1045 O O . ASP A 1 131 ? 6.854 -6.627 -19.971 1.00 92.00 131 ASP A O 1
ATOM 1049 N N . GLU A 1 132 ? 6.157 -4.527 -20.347 1.00 93.31 132 GLU A N 1
ATOM 1050 C CA . GLU A 1 132 ? 6.454 -4.058 -18.986 1.00 93.31 132 GLU A CA 1
ATOM 1051 C C . GLU A 1 132 ? 5.572 -4.755 -17.938 1.00 93.31 132 GLU A C 1
ATOM 1053 O O . GLU A 1 132 ? 6.067 -5.176 -16.894 1.00 93.31 132 GLU A O 1
ATOM 1058 N N . THR A 1 133 ? 4.282 -4.963 -18.215 1.00 94.38 133 THR A N 1
ATOM 1059 C CA . THR A 1 133 ? 3.394 -5.705 -17.314 1.00 94.38 133 THR A CA 1
ATOM 1060 C C . THR A 1 133 ? 3.810 -7.169 -17.202 1.00 94.38 133 THR A C 1
ATOM 1062 O O . THR A 1 133 ? 3.719 -7.749 -16.121 1.00 94.38 133 THR A O 1
ATOM 1065 N N . ALA A 1 134 ? 4.283 -7.785 -18.288 1.00 93.31 134 ALA A N 1
ATOM 1066 C CA . ALA A 1 134 ? 4.789 -9.156 -18.276 1.00 93.31 134 ALA A CA 1
ATOM 1067 C C . ALA A 1 134 ? 6.145 -9.301 -17.555 1.00 93.31 134 ALA A C 1
ATOM 1069 O O . ALA A 1 134 ? 6.553 -10.425 -17.253 1.00 93.31 134 ALA A O 1
ATOM 1070 N N . HIS A 1 135 ? 6.829 -8.193 -17.250 1.00 94.69 135 HIS A N 1
ATOM 1071 C CA . HIS A 1 135 ? 8.117 -8.199 -16.566 1.00 94.69 135 HIS A CA 1
ATOM 1072 C C . HIS A 1 135 ? 8.021 -8.844 -15.173 1.00 94.69 135 HIS A C 1
ATOM 1074 O O . HIS A 1 135 ? 7.068 -8.627 -14.420 1.00 94.69 135 HIS A O 1
ATOM 1080 N N . GLU A 1 136 ? 9.044 -9.611 -14.783 1.00 95.25 136 GLU A N 1
ATOM 1081 C CA . GLU A 1 136 ? 9.027 -10.404 -13.544 1.00 95.25 136 GLU A CA 1
ATOM 1082 C C . GLU A 1 136 ? 8.844 -9.561 -12.274 1.00 95.25 136 GLU A C 1
ATOM 1084 O O . GLU A 1 136 ? 8.201 -10.010 -11.328 1.00 95.25 136 GLU A O 1
ATOM 1089 N N . VAL A 1 137 ? 9.354 -8.324 -12.276 1.00 94.69 137 VAL A N 1
ATOM 1090 C CA . VAL A 1 137 ? 9.197 -7.351 -11.180 1.00 94.69 137 VAL A CA 1
ATOM 1091 C C . VAL A 1 137 ? 7.727 -6.985 -10.967 1.00 94.69 137 VAL A C 1
ATOM 1093 O O . VAL A 1 137 ? 7.243 -7.031 -9.835 1.00 94.69 137 VAL A O 1
ATOM 1096 N N . VAL A 1 138 ? 7.005 -6.682 -12.050 1.00 95.75 138 VAL A N 1
ATOM 1097 C CA . VAL A 1 138 ? 5.574 -6.352 -12.006 1.00 95.75 138 VAL A CA 1
ATOM 1098 C C . VAL A 1 138 ? 4.755 -7.589 -11.646 1.00 95.75 138 VAL A C 1
ATOM 1100 O O . VAL A 1 138 ? 3.872 -7.527 -10.793 1.00 95.75 138 VAL A O 1
ATOM 1103 N N . GLN A 1 139 ? 5.085 -8.745 -12.222 1.00 96.06 139 GLN A N 1
ATOM 1104 C CA . GLN A 1 139 ? 4.410 -10.005 -11.902 1.00 96.06 139 GLN A CA 1
ATOM 1105 C C . GLN A 1 139 ? 4.631 -10.445 -10.447 1.00 96.06 139 GLN A C 1
ATOM 1107 O O . GLN A 1 139 ? 3.729 -11.018 -9.831 1.00 96.06 139 GLN A O 1
ATOM 1112 N N . ASP A 1 140 ? 5.807 -10.190 -9.870 1.00 95.81 140 ASP A N 1
ATOM 1113 C CA . ASP A 1 140 ? 6.052 -10.426 -8.447 1.00 95.81 140 ASP A CA 1
ATOM 1114 C C . ASP A 1 140 ? 5.233 -9.494 -7.559 1.00 95.81 140 ASP A C 1
ATOM 1116 O O . ASP A 1 140 ? 4.643 -9.956 -6.581 1.00 95.81 140 ASP A O 1
ATOM 1120 N N . GLU A 1 141 ? 5.119 -8.218 -7.929 1.00 97.06 141 GLU A N 1
ATOM 1121 C CA . GLU A 1 141 ? 4.277 -7.267 -7.208 1.00 97.06 141 GLU A CA 1
ATOM 1122 C C . GLU A 1 141 ? 2.793 -7.641 -7.267 1.00 97.06 141 GLU A C 1
ATOM 1124 O O . GLU A 1 141 ? 2.139 -7.703 -6.227 1.00 97.06 141 GLU A O 1
ATOM 1129 N N . LEU A 1 142 ? 2.281 -8.005 -8.445 1.00 96.88 142 LEU A N 1
ATOM 1130 C CA . LEU A 1 142 ? 0.914 -8.503 -8.611 1.00 96.88 142 LEU A CA 1
ATOM 1131 C C . LEU A 1 142 ? 0.642 -9.719 -7.713 1.00 96.88 142 LEU A C 1
ATOM 1133 O O . LEU A 1 142 ? -0.394 -9.786 -7.046 1.00 96.88 142 LEU A O 1
ATOM 1137 N N . ARG A 1 143 ? 1.573 -10.685 -7.669 1.00 97.12 143 ARG A N 1
ATOM 1138 C CA . ARG A 1 143 ? 1.465 -11.865 -6.793 1.00 97.12 143 ARG A CA 1
ATOM 1139 C C . ARG A 1 143 ? 1.482 -11.474 -5.318 1.00 97.12 143 ARG A C 1
ATOM 1141 O O . ARG A 1 143 ? 0.693 -12.013 -4.539 1.00 97.12 143 ARG A O 1
ATOM 1148 N N . TRP A 1 144 ? 2.362 -10.554 -4.932 1.00 97.50 144 TRP A N 1
ATOM 1149 C CA . TRP A 1 144 ? 2.450 -10.059 -3.565 1.00 97.50 144 TRP A CA 1
ATOM 1150 C C . TRP A 1 144 ? 1.150 -9.383 -3.130 1.00 97.50 144 TRP A C 1
ATOM 1152 O O . TRP A 1 144 ? 0.529 -9.854 -2.175 1.00 97.50 144 TRP A O 1
ATOM 1162 N N . GLN A 1 145 ? 0.699 -8.354 -3.851 1.00 98.12 145 GLN A N 1
ATOM 1163 C CA . GLN A 1 145 ? -0.500 -7.590 -3.503 1.00 98.12 145 GLN A CA 1
ATOM 1164 C C . GLN A 1 145 ? -1.745 -8.475 -3.460 1.00 98.12 145 GLN A C 1
ATOM 1166 O O . GLN A 1 145 ? -2.532 -8.375 -2.517 1.00 98.12 145 GLN A O 1
ATOM 1171 N N . ARG A 1 146 ? -1.876 -9.422 -4.402 1.00 98.06 146 ARG A N 1
ATOM 1172 C CA . ARG A 1 146 ? -2.940 -10.435 -4.361 1.00 98.06 146 ARG A CA 1
ATOM 1173 C C . ARG A 1 146 ? -2.920 -11.221 -3.054 1.00 98.06 146 ARG A C 1
ATOM 1175 O O . ARG A 1 146 ? -3.945 -11.327 -2.390 1.00 98.06 146 ARG A O 1
ATOM 1182 N N . SER A 1 147 ? -1.753 -11.733 -2.660 1.00 97.69 147 SER A N 1
ATOM 1183 C CA . SER A 1 147 ? -1.619 -12.531 -1.436 1.00 97.69 147 SER A CA 1
ATOM 1184 C C . SER A 1 147 ? -1.925 -11.731 -0.163 1.00 97.69 147 SER A C 1
ATOM 1186 O O . SER A 1 147 ? -2.474 -12.279 0.795 1.00 97.69 147 SER A O 1
ATOM 1188 N N . VAL A 1 148 ? -1.609 -10.429 -0.152 1.00 98.19 148 VAL A N 1
ATOM 1189 C CA . VAL A 1 148 ? -1.954 -9.521 0.950 1.00 98.19 148 VAL A CA 1
ATOM 1190 C C . VAL A 1 148 ? -3.472 -9.348 1.022 1.00 98.19 148 VAL A C 1
ATOM 1192 O O . VAL A 1 148 ? -4.051 -9.561 2.086 1.00 98.19 148 VAL A O 1
ATOM 1195 N N . LEU A 1 149 ? -4.129 -9.025 -0.098 1.00 97.88 149 LEU A N 1
ATOM 1196 C CA . LEU A 1 149 ? -5.585 -8.840 -0.161 1.00 97.88 149 LEU A CA 1
ATOM 1197 C C . LEU A 1 149 ? -6.351 -10.116 0.210 1.00 97.88 149 LEU A C 1
ATOM 1199 O O . LEU A 1 149 ? -7.285 -10.064 1.010 1.00 97.88 149 LEU A O 1
ATOM 1203 N N . GLU A 1 150 ? -5.927 -11.273 -0.300 1.00 96.31 150 GLU A N 1
ATOM 1204 C CA . GLU A 1 150 ? -6.483 -12.576 0.081 1.00 96.31 150 GLU A CA 1
ATOM 1205 C C . GLU A 1 150 ? -6.358 -12.810 1.593 1.00 96.31 150 GLU A C 1
ATOM 1207 O O . GLU A 1 150 ? -7.328 -13.190 2.250 1.00 96.31 150 GLU A O 1
ATOM 1212 N N . SER A 1 151 ? -5.195 -12.514 2.176 1.00 96.44 151 SER A N 1
ATOM 1213 C CA . SER A 1 151 ? -4.962 -12.675 3.613 1.00 96.44 151 SER A CA 1
ATOM 1214 C C . SER A 1 151 ? -5.790 -11.709 4.469 1.00 96.44 151 SER A C 1
ATOM 1216 O O . SER A 1 151 ? -6.218 -12.091 5.557 1.00 96.44 151 SER A O 1
ATOM 1218 N N . LEU A 1 152 ? -6.018 -10.474 4.012 1.00 96.12 152 LEU A N 1
ATOM 1219 C CA . LEU A 1 152 ? -6.831 -9.476 4.721 1.00 96.12 152 LEU A CA 1
ATOM 1220 C C . LEU A 1 152 ? -8.339 -9.742 4.614 1.00 96.12 152 LEU A C 1
ATOM 1222 O O . LEU A 1 152 ? -9.099 -9.256 5.446 1.00 96.12 152 LEU A O 1
ATOM 1226 N N . SER A 1 153 ? -8.772 -10.537 3.631 1.00 89.50 153 SER A N 1
ATOM 1227 C CA . SER A 1 153 ? -10.168 -10.977 3.496 1.00 89.50 153 SER A CA 1
ATOM 1228 C C . SER A 1 153 ? -10.564 -12.105 4.465 1.00 89.50 153 SER A C 1
ATOM 1230 O O . SER A 1 153 ? -11.742 -12.447 4.581 1.00 89.50 153 SER A O 1
ATOM 1232 N N . ALA A 1 154 ? -9.592 -12.700 5.165 1.00 86.06 154 ALA A N 1
ATOM 1233 C CA . ALA A 1 154 ? -9.815 -13.799 6.097 1.00 86.06 154 ALA A CA 1
ATOM 1234 C C . ALA A 1 154 ? -10.316 -13.325 7.476 1.00 86.06 154 ALA A C 1
ATOM 1236 O O . ALA A 1 154 ? -10.171 -12.167 7.863 1.00 86.06 154 ALA A O 1
ATOM 1237 N N . ALA A 1 155 ? -10.860 -14.260 8.264 1.00 77.75 155 ALA A N 1
ATOM 1238 C CA . ALA A 1 155 ? -11.152 -14.016 9.675 1.00 77.75 155 ALA A CA 1
ATOM 1239 C C . ALA A 1 155 ? -9.860 -13.725 10.473 1.00 77.75 155 ALA A C 1
ATOM 1241 O O . ALA A 1 155 ? -8.788 -14.227 10.124 1.00 77.75 155 ALA A O 1
ATOM 1242 N N . ASP A 1 156 ? -10.000 -12.965 11.566 1.00 91.12 156 ASP A N 1
ATOM 1243 C CA . ASP A 1 156 ? -8.913 -12.506 12.452 1.00 91.12 156 ASP A CA 1
ATOM 1244 C C . ASP A 1 156 ? -7.953 -11.477 11.820 1.00 91.12 156 ASP A C 1
ATOM 1246 O O . ASP A 1 156 ? -6.745 -11.682 11.691 1.00 91.12 156 ASP A O 1
ATOM 1250 N N . LEU A 1 157 ? -8.514 -10.328 11.427 1.00 92.56 157 LEU A N 1
ATOM 1251 C CA . LEU A 1 157 ? -7.786 -9.234 10.780 1.00 92.56 157 LEU A CA 1
ATOM 1252 C C . LEU A 1 157 ? -6.546 -8.779 11.575 1.00 92.56 157 LEU A C 1
ATOM 1254 O O . LEU A 1 157 ? -5.504 -8.523 10.977 1.00 92.56 157 LEU A O 1
ATOM 1258 N N . ALA A 1 158 ? -6.623 -8.719 12.907 1.00 92.75 158 ALA A N 1
ATOM 1259 C CA . ALA A 1 158 ? -5.517 -8.256 13.745 1.00 92.75 158 ALA A CA 1
ATOM 1260 C C . ALA A 1 158 ? -4.287 -9.174 13.640 1.00 92.75 158 ALA A C 1
ATOM 1262 O O . ALA A 1 158 ? -3.181 -8.697 13.373 1.00 92.75 158 ALA A O 1
ATOM 1263 N N . ALA A 1 159 ? -4.470 -10.494 13.766 1.00 94.44 159 ALA A N 1
ATOM 1264 C CA . ALA A 1 159 ? -3.371 -11.444 13.599 1.00 94.44 159 ALA A CA 1
ATOM 1265 C C . ALA A 1 159 ? -2.804 -11.419 12.169 1.00 94.44 159 ALA A C 1
ATOM 1267 O O . ALA A 1 159 ? -1.591 -11.544 11.970 1.00 94.44 159 ALA A O 1
ATOM 1268 N N . ARG A 1 160 ? -3.666 -11.212 11.162 1.00 96.38 160 ARG A N 1
ATOM 1269 C CA . ARG A 1 160 ? -3.248 -11.099 9.756 1.00 96.38 160 ARG A CA 1
ATOM 1270 C C . ARG A 1 160 ? -2.390 -9.870 9.503 1.00 96.38 160 ARG A C 1
ATOM 1272 O O . ARG A 1 160 ? -1.390 -10.001 8.804 1.00 96.38 160 ARG A O 1
ATOM 1279 N N . ILE A 1 161 ? -2.719 -8.721 10.093 1.00 96.75 161 ILE A N 1
ATOM 1280 C CA . ILE A 1 161 ? -1.896 -7.508 9.992 1.00 96.75 161 ILE A CA 1
ATOM 1281 C C . ILE A 1 161 ? -0.487 -7.783 10.517 1.00 96.75 161 ILE A C 1
ATOM 1283 O O . ILE A 1 161 ? 0.479 -7.544 9.798 1.00 96.75 161 ILE A O 1
ATOM 1287 N N . VAL A 1 162 ? -0.353 -8.344 11.724 1.00 96.38 162 VAL A N 1
ATOM 1288 C CA . VAL A 1 162 ? 0.962 -8.651 12.318 1.00 96.38 162 VAL A CA 1
ATOM 1289 C C . VAL A 1 162 ? 1.776 -9.573 11.404 1.00 96.38 162 VAL A C 1
ATOM 1291 O O . VAL A 1 162 ? 2.901 -9.240 11.033 1.00 96.38 162 VAL A O 1
ATOM 1294 N N . TYR A 1 163 ? 1.176 -10.682 10.968 1.00 96.75 163 TYR A N 1
ATOM 1295 C CA . TYR A 1 163 ? 1.813 -11.643 10.066 1.00 96.75 163 TYR A CA 1
ATOM 1296 C C . TYR A 1 163 ? 2.263 -11.015 8.737 1.00 96.75 163 TYR A C 1
ATOM 1298 O O . TYR A 1 163 ? 3.375 -11.258 8.261 1.00 96.75 163 TYR A O 1
ATOM 1306 N N . LEU A 1 164 ? 1.407 -10.201 8.117 1.00 97.81 164 LEU A N 1
ATOM 1307 C CA . LEU A 1 164 ? 1.702 -9.574 6.832 1.00 97.81 164 LEU A CA 1
ATOM 1308 C C . LEU A 1 164 ? 2.811 -8.528 6.946 1.00 97.81 164 LEU A C 1
ATOM 1310 O O . LEU A 1 164 ? 3.659 -8.462 6.060 1.00 97.81 164 LEU A O 1
ATOM 1314 N N . ARG A 1 165 ? 2.859 -7.771 8.046 1.00 97.19 165 ARG A N 1
ATOM 1315 C CA . ARG A 1 165 ? 3.947 -6.822 8.320 1.00 97.19 165 ARG A CA 1
ATOM 1316 C C . ARG A 1 165 ? 5.289 -7.535 8.482 1.00 97.19 165 ARG A C 1
ATOM 1318 O O . ARG A 1 165 ? 6.288 -7.112 7.905 1.00 97.19 165 ARG A O 1
ATOM 1325 N N . GLU A 1 166 ? 5.329 -8.659 9.198 1.00 96.56 166 GLU A N 1
ATOM 1326 C CA . GLU A 1 166 ? 6.544 -9.483 9.309 1.00 96.56 166 GLU A CA 1
ATOM 1327 C C . GLU A 1 166 ? 7.012 -10.016 7.946 1.00 96.56 166 GLU A C 1
ATOM 1329 O O . GLU A 1 166 ? 8.206 -9.977 7.627 1.00 96.56 166 GLU A O 1
ATOM 1334 N N . ARG A 1 167 ? 6.075 -10.460 7.100 1.00 96.75 167 ARG A N 1
ATOM 1335 C CA . ARG A 1 167 ? 6.390 -10.862 5.721 1.00 96.75 167 ARG A CA 1
ATOM 1336 C C . ARG A 1 167 ? 6.880 -9.698 4.870 1.00 96.75 167 ARG A C 1
ATOM 1338 O O . ARG A 1 167 ? 7.850 -9.870 4.140 1.00 96.75 167 ARG A O 1
ATOM 1345 N N . ALA A 1 168 ? 6.263 -8.526 4.983 1.00 95.75 168 ALA A N 1
ATOM 1346 C CA . ALA A 1 168 ? 6.658 -7.329 4.250 1.00 95.75 168 ALA A CA 1
ATOM 1347 C C . ALA A 1 168 ? 8.111 -6.932 4.570 1.00 95.75 168 ALA A C 1
ATOM 1349 O O . ALA A 1 168 ? 8.909 -6.726 3.659 1.00 95.75 168 ALA A O 1
ATOM 1350 N N . ARG A 1 169 ? 8.496 -6.956 5.854 1.00 93.06 169 ARG A N 1
ATOM 1351 C CA . ARG A 1 169 ? 9.868 -6.654 6.316 1.00 93.06 169 ARG A CA 1
ATOM 1352 C C . ARG A 1 169 ? 10.934 -7.622 5.820 1.00 93.06 169 ARG A C 1
ATOM 1354 O O . ARG A 1 169 ? 12.112 -7.274 5.758 1.00 93.06 169 ARG A O 1
ATOM 1361 N N . THR A 1 170 ? 10.540 -8.861 5.546 1.00 91.88 170 THR A N 1
ATOM 1362 C CA . THR A 1 170 ? 11.455 -9.924 5.113 1.00 91.88 170 THR A CA 1
ATOM 1363 C C . THR A 1 170 ? 11.429 -10.155 3.607 1.00 91.88 170 THR A C 1
ATOM 1365 O O . THR A 1 170 ? 12.290 -10.880 3.100 1.00 91.88 170 THR A O 1
ATOM 1368 N N . ARG A 1 171 ? 10.499 -9.519 2.878 1.00 90.69 171 ARG A N 1
ATOM 1369 C CA . ARG A 1 171 ? 10.432 -9.604 1.420 1.00 90.69 171 ARG A CA 1
ATOM 1370 C C . ARG A 1 171 ? 11.711 -9.035 0.811 1.00 90.69 171 ARG A C 1
ATOM 1372 O O . ARG A 1 171 ? 12.234 -8.001 1.224 1.00 90.69 171 ARG A O 1
ATOM 1379 N N . ARG A 1 172 ? 12.218 -9.743 -0.190 1.00 84.94 172 ARG A N 1
ATOM 1380 C CA . ARG A 1 172 ? 13.334 -9.316 -1.030 1.00 84.94 172 ARG A CA 1
ATOM 1381 C C . ARG A 1 172 ? 12.799 -9.114 -2.439 1.00 84.94 172 ARG A C 1
ATOM 1383 O O . ARG A 1 172 ? 11.916 -9.864 -2.852 1.00 84.94 172 ARG A O 1
ATOM 1390 N N . GLY A 1 173 ? 13.326 -8.117 -3.144 1.00 73.94 173 GLY A N 1
ATOM 1391 C CA . GLY A 1 173 ? 13.054 -7.975 -4.571 1.00 73.94 173 GLY A CA 1
ATOM 1392 C C . GLY A 1 173 ? 13.527 -9.215 -5.330 1.00 73.94 173 GLY A C 1
ATOM 1393 O O . GLY A 1 173 ? 14.410 -9.939 -4.857 1.00 73.94 173 GLY A O 1
ATOM 1394 N N . VAL A 1 174 ? 12.930 -9.463 -6.496 1.00 75.56 174 VAL A N 1
ATOM 1395 C CA . VAL A 1 174 ? 13.443 -10.467 -7.435 1.00 75.56 174 VAL A CA 1
ATOM 1396 C C . VAL A 1 174 ? 14.883 -10.073 -7.785 1.00 75.56 174 VAL A C 1
ATOM 1398 O O . VAL A 1 174 ? 15.151 -8.905 -8.064 1.00 75.56 174 VAL A O 1
ATOM 1401 N N . GLY A 1 175 ? 15.814 -11.015 -7.617 1.00 55.56 175 GLY A N 1
ATOM 1402 C CA . GLY A 1 175 ? 17.252 -10.754 -7.678 1.00 55.56 175 GLY A CA 1
ATOM 1403 C C . GLY A 1 175 ? 17.705 -10.248 -9.047 1.00 55.56 175 GLY A C 1
ATOM 1404 O O . GLY A 1 175 ? 17.186 -10.691 -10.066 1.00 55.56 175 GLY A O 1
ATOM 1405 N N . HIS A 1 176 ? 18.675 -9.334 -9.028 1.00 42.56 176 HIS A N 1
ATOM 1406 C CA . HIS A 1 176 ? 19.451 -8.911 -10.194 1.00 42.56 176 HIS A CA 1
ATOM 1407 C C . HIS A 1 176 ? 20.497 -9.960 -10.583 1.00 42.56 176 HIS A C 1
ATOM 1409 O O . HIS A 1 176 ? 21.094 -10.559 -9.654 1.00 42.56 176 HIS A O 1
#

Organism: NCBI:txid2761496

Foldseek 3Di:
DDPPPPLCPLVVVLVVLLVPDDLLLLLLLLLLLLLLVQLADPDRPVVLVVLSVVCVVCVVPVVVCLVVSLVVLVPDPCCVVQLSSLLSNLSSVSNVPDPVSSVSSSVSSLVVLLVPPDDDPPDPDDDPSSVSSVDPSNVVSSVLSVVLSVLCPDPPNPVSSVVSSVVSNVDYGDDD

Secondary structure (DSSP, 8-state):
------TTHHHHHHHHHHHTS-HHHHHHHHHHHHHHHHHH-SS--HHHHHHHHHHHHHHHS-GGGHHHHHHHHHT-TTSTT-HHHHHHHHHHHHHTT-HHHHHHHHHHHHHHHHHTS---TT--SPPPHHHHHHSHHHHHHHHHHHHHHHHHTSS-HHHHHHHHHHHHHH--PPP-